Protein AF-A0A2N2Q4C2-F1 (afdb_monomer)

Structure (mmCIF, N/CA/C/O backbone):
data_AF-A0A2N2Q4C2-F1
#
_entry.id   AF-A0A2N2Q4C2-F1
#
loop_
_atom_site.group_PDB
_atom_site.id
_atom_site.type_symbol
_atom_site.label_atom_id
_a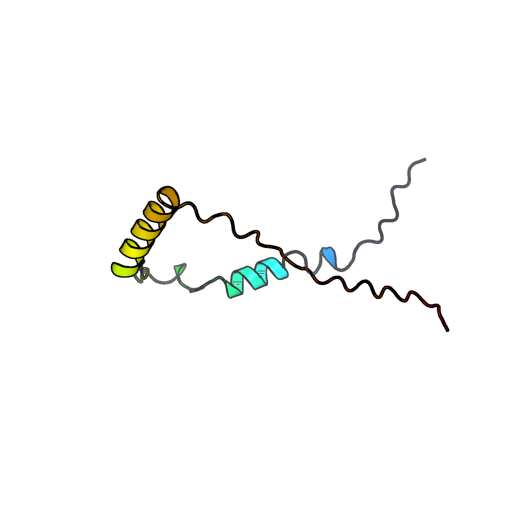tom_site.label_alt_id
_atom_site.label_comp_id
_atom_site.label_asym_id
_atom_site.label_entity_id
_atom_site.label_seq_id
_atom_site.pdbx_PDB_ins_code
_atom_site.Cartn_x
_atom_site.Cartn_y
_atom_site.Cartn_z
_atom_site.occupancy
_atom_site.B_iso_or_equiv
_atom_site.auth_seq_id
_atom_site.auth_comp_id
_atom_site.auth_asym_id
_atom_site.auth_atom_id
_atom_site.pdbx_PDB_model_num
ATOM 1 N N . MET A 1 1 ? 32.939 20.497 36.998 1.00 39.84 1 MET A N 1
ATOM 2 C CA . MET A 1 1 ? 33.549 19.991 35.753 1.00 39.84 1 MET A CA 1
ATOM 3 C C . MET A 1 1 ? 32.661 18.891 35.210 1.00 39.84 1 MET A C 1
ATOM 5 O O . MET A 1 1 ? 32.319 17.976 35.944 1.00 39.84 1 MET A O 1
ATOM 9 N N . LEU A 1 2 ? 32.225 19.093 33.974 1.00 55.75 2 LEU A N 1
ATOM 10 C CA . LEU A 1 2 ? 31.298 18.308 33.171 1.00 55.75 2 LEU A CA 1
AT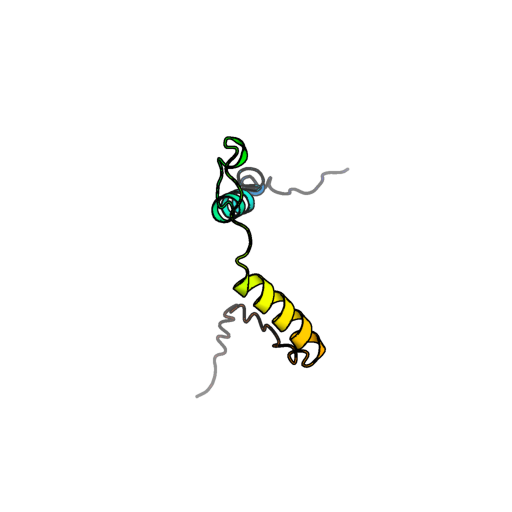OM 11 C C . LEU A 1 2 ? 31.913 16.946 32.807 1.00 55.75 2 LEU A C 1
ATOM 13 O O . LEU A 1 2 ? 33.012 16.926 32.260 1.00 55.75 2 LEU A O 1
ATOM 17 N N . LEU A 1 3 ? 31.204 15.837 33.024 1.00 55.09 3 LEU A N 1
ATOM 18 C CA . LEU A 1 3 ? 31.319 14.703 32.107 1.00 55.09 3 LEU A CA 1
ATOM 19 C C . LEU A 1 3 ? 29.959 14.018 31.983 1.00 55.09 3 LEU A C 1
ATOM 21 O O . LEU A 1 3 ? 29.453 13.402 32.917 1.00 55.09 3 LEU A O 1
ATOM 25 N N . ALA A 1 4 ? 29.351 14.271 30.828 1.00 57.00 4 ALA A N 1
ATOM 26 C CA . ALA A 1 4 ? 28.076 13.755 30.377 1.00 57.00 4 ALA A CA 1
ATOM 27 C C . ALA A 1 4 ? 28.002 12.225 30.483 1.00 57.00 4 ALA A C 1
ATOM 29 O O . ALA A 1 4 ? 29.020 11.535 30.479 1.00 57.00 4 ALA A O 1
ATOM 30 N N . GLY A 1 5 ? 26.767 11.735 30.592 1.00 54.84 5 GLY A N 1
ATOM 31 C CA . GLY A 1 5 ? 26.415 10.346 30.830 1.00 54.84 5 GLY A CA 1
ATOM 32 C C . GLY A 1 5 ? 27.243 9.336 30.043 1.00 54.84 5 GLY A C 1
ATOM 33 O O . GLY A 1 5 ? 27.417 9.440 28.832 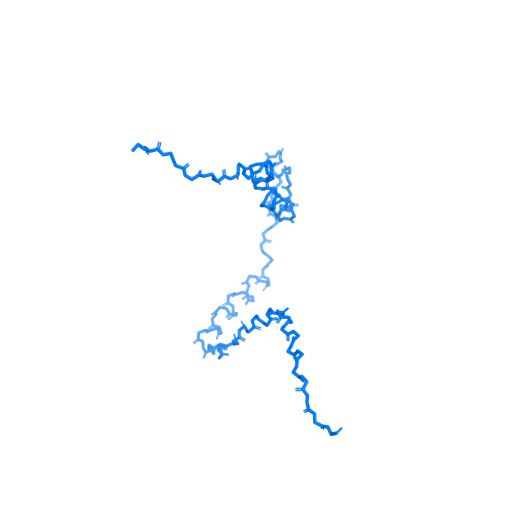1.00 54.84 5 GLY A O 1
ATOM 34 N N . CYS A 1 6 ? 27.678 8.306 30.763 1.00 60.78 6 CYS A N 1
ATOM 35 C CA . CYS A 1 6 ? 28.157 7.051 30.209 1.00 60.78 6 CYS A CA 1
ATOM 36 C C . CYS A 1 6 ? 26.951 6.295 29.620 1.00 60.78 6 CYS A C 1
ATOM 38 O O . CYS A 1 6 ? 26.541 5.251 30.121 1.00 60.78 6 CYS A O 1
ATOM 40 N N . ALA A 1 7 ? 26.310 6.870 28.600 1.00 61.34 7 ALA A N 1
ATOM 41 C CA . ALA A 1 7 ? 25.488 6.088 27.701 1.00 61.34 7 ALA A CA 1
ATOM 42 C C . ALA A 1 7 ? 26.482 5.171 26.995 1.00 61.34 7 ALA A C 1
ATOM 44 O O . ALA A 1 7 ? 27.232 5.618 26.128 1.00 61.34 7 ALA A O 1
ATOM 45 N N . SER A 1 8 ? 26.565 3.918 27.448 1.00 59.97 8 SER A N 1
ATOM 46 C CA . SER A 1 8 ? 27.191 2.847 26.682 1.00 59.97 8 SER A CA 1
ATOM 47 C C . SER A 1 8 ? 26.709 3.017 25.253 1.00 59.97 8 SER A C 1
ATOM 49 O O . SER A 1 8 ? 25.498 2.951 25.032 1.00 59.97 8 SER A O 1
ATOM 51 N N . GLN A 1 9 ? 27.629 3.336 24.337 1.00 59.59 9 GLN A N 1
ATOM 52 C CA . GLN A 1 9 ? 27.331 3.451 22.919 1.00 59.59 9 GLN A CA 1
ATOM 53 C C . GLN A 1 9 ? 26.509 2.228 22.574 1.00 59.59 9 GLN A C 1
ATOM 55 O O . GLN A 1 9 ? 27.019 1.128 22.728 1.00 59.59 9 GLN A O 1
ATOM 60 N N . THR A 1 10 ? 25.225 2.409 22.273 1.00 59.06 10 THR A N 1
ATOM 61 C CA . THR A 1 10 ? 24.317 1.317 21.941 1.00 59.06 10 THR A CA 1
ATOM 62 C C . THR A 1 10 ? 24.824 0.766 20.615 1.00 59.06 10 THR A C 1
ATOM 64 O O . THR A 1 10 ? 24.489 1.347 19.582 1.00 59.06 10 THR A O 1
ATOM 67 N N . PRO A 1 11 ? 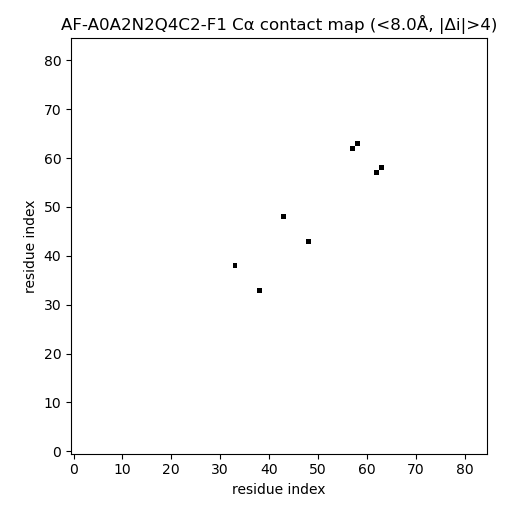25.682 -0.276 20.593 1.00 60.34 11 PRO A N 1
ATOM 68 C CA . PRO A 1 11 ? 26.508 -0.549 19.418 1.00 60.34 11 PRO A CA 1
ATOM 69 C C . PRO A 1 11 ? 25.660 -1.095 18.269 1.00 60.34 11 PRO A C 1
ATOM 71 O O . PRO A 1 11 ? 26.081 -1.075 17.127 1.00 60.34 11 PRO A O 1
ATOM 74 N N . MET A 1 12 ? 24.450 -1.556 18.591 1.00 58.25 12 MET A N 1
ATOM 75 C CA . MET A 1 12 ? 23.566 -2.278 17.687 1.00 58.25 12 MET A CA 1
ATOM 76 C C . MET A 1 12 ? 22.312 -1.495 17.288 1.00 58.25 12 MET A C 1
ATOM 78 O O . MET A 1 12 ? 21.579 -1.944 16.409 1.00 58.25 12 MET A O 1
ATOM 82 N N . LEU A 1 13 ? 22.038 -0.347 17.928 1.00 58.31 13 LEU A N 1
ATOM 83 C CA . LEU A 1 13 ? 20.861 0.456 17.573 1.00 58.31 13 LEU A CA 1
ATOM 84 C C . LEU A 1 13 ? 21.057 1.168 16.235 1.00 58.31 13 LEU A C 1
ATOM 86 O O . LEU A 1 13 ? 20.095 1.289 15.495 1.00 58.31 13 LEU A O 1
ATOM 90 N N . ASP A 1 14 ? 22.282 1.620 15.951 1.00 63.09 14 ASP A N 1
ATOM 91 C CA . ASP A 1 14 ? 22.639 2.273 14.685 1.00 63.09 14 ASP A CA 1
ATOM 92 C C . ASP A 1 14 ? 22.817 1.244 13.557 1.00 63.09 14 ASP A C 1
ATOM 94 O O . ASP A 1 14 ? 22.345 1.454 12.447 1.00 63.09 14 ASP A O 1
ATOM 98 N N . GLU A 1 15 ? 23.413 0.083 13.865 1.00 73.81 15 GLU A N 1
ATOM 99 C CA . GLU A 1 15 ? 23.731 -0.953 12.870 1.00 73.81 15 GLU A CA 1
ATOM 100 C C . GLU A 1 15 ? 22.489 -1.577 12.219 1.00 73.81 15 GLU A C 1
ATOM 102 O O . GLU A 1 15 ? 22.524 -1.910 11.040 1.00 73.81 15 GLU A O 1
ATOM 107 N N . SER A 1 16 ? 21.387 -1.694 12.968 1.00 78.62 16 SER A N 1
ATOM 108 C CA . SER A 1 16 ? 20.106 -2.236 12.481 1.00 78.62 16 SER A CA 1
ATOM 109 C C . SER A 1 16 ? 19.005 -1.176 12.363 1.00 78.62 16 SER A C 1
ATOM 111 O O . SER A 1 16 ? 17.814 -1.490 12.224 1.00 78.62 16 SER A O 1
ATOM 113 N N . PHE A 1 17 ? 19.375 0.108 12.448 1.00 84.31 17 PHE A N 1
ATOM 114 C CA . PHE A 1 17 ? 18.407 1.193 12.397 1.00 84.31 17 PHE A CA 1
ATOM 115 C C . PHE A 1 17 ? 17.659 1.179 11.060 1.00 84.31 17 PHE A C 1
ATOM 117 O O . PHE A 1 17 ? 18.227 1.383 9.990 1.00 84.31 17 PHE A O 1
ATOM 124 N N . GLY A 1 18 ? 16.344 0.973 11.124 1.00 88.56 18 GLY A N 1
ATOM 125 C CA . GLY A 1 18 ? 15.483 0.964 9.943 1.00 88.56 18 GLY A CA 1
ATOM 126 C C . GLY A 1 18 ? 15.324 -0.399 9.269 1.00 88.56 18 GLY A C 1
ATOM 127 O O . GLY A 1 18 ? 14.467 -0.500 8.392 1.00 88.56 18 GLY A O 1
ATOM 128 N N . ASP A 1 19 ? 16.022 -1.452 9.705 1.00 91.44 19 ASP A N 1
ATOM 129 C CA . ASP A 1 19 ? 15.885 -2.803 9.134 1.00 91.44 19 ASP A CA 1
ATOM 130 C C . ASP A 1 19 ? 14.443 -3.307 9.185 1.00 91.44 19 ASP A C 1
ATOM 132 O O . ASP A 1 19 ? 13.909 -3.770 8.180 1.00 91.44 19 ASP A O 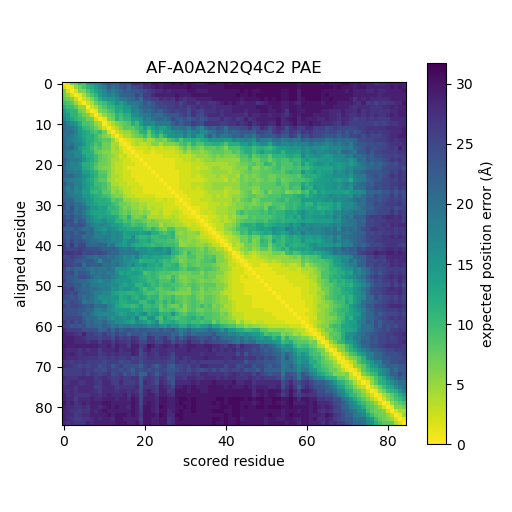1
ATOM 136 N N . ALA A 1 20 ? 13.768 -3.138 10.324 1.00 89.38 20 ALA A N 1
ATOM 137 C CA . ALA A 1 20 ? 12.368 -3.528 10.476 1.00 89.38 20 ALA A CA 1
ATOM 138 C C . ALA A 1 20 ? 11.444 -2.780 9.497 1.00 89.38 20 ALA A C 1
ATOM 140 O O . ALA A 1 20 ? 10.541 -3.374 8.909 1.00 89.38 20 ALA A O 1
ATOM 141 N N . VAL A 1 21 ? 11.686 -1.482 9.281 1.00 93.38 21 VAL A N 1
ATOM 142 C CA . VAL A 1 21 ? 10.898 -0.666 8.345 1.00 93.38 21 VAL A CA 1
ATOM 143 C C . VAL A 1 21 ? 11.199 -1.063 6.903 1.00 93.38 21 VAL A C 1
ATOM 145 O O . VAL A 1 21 ? 10.279 -1.152 6.096 1.00 93.38 21 VAL A O 1
ATOM 148 N N . ASN A 1 22 ? 12.460 -1.327 6.568 1.00 93.81 22 ASN A N 1
ATOM 149 C CA . ASN A 1 22 ? 12.859 -1.785 5.240 1.00 93.81 22 ASN A CA 1
ATOM 150 C C . ASN A 1 22 ? 12.289 -3.177 4.935 1.00 93.81 22 ASN A C 1
ATOM 152 O O . ASN A 1 22 ? 11.775 -3.393 3.839 1.00 93.81 22 ASN A O 1
ATOM 156 N N . ALA A 1 23 ? 12.287 -4.083 5.914 1.00 93.94 23 ALA A N 1
ATOM 157 C CA . ALA A 1 23 ? 11.658 -5.394 5.803 1.00 93.94 23 ALA A CA 1
ATOM 158 C C . ALA A 1 23 ? 10.139 -5.276 5.605 1.00 93.94 23 ALA A C 1
ATOM 160 O O . ALA A 1 23 ? 9.593 -5.889 4.689 1.00 93.94 23 ALA A O 1
ATOM 161 N N . ALA A 1 24 ? 9.462 -4.440 6.400 1.00 93.94 24 ALA A N 1
ATOM 162 C CA . ALA A 1 24 ? 8.030 -4.191 6.244 1.00 93.94 24 ALA A CA 1
ATOM 163 C C . ALA A 1 24 ? 7.707 -3.584 4.871 1.00 93.94 24 ALA A C 1
ATOM 165 O O . ALA A 1 24 ? 6.797 -4.048 4.191 1.00 93.94 24 ALA A O 1
ATOM 166 N N . LYS A 1 25 ? 8.493 -2.603 4.417 1.00 94.38 25 LYS A N 1
ATOM 167 C CA . LYS A 1 25 ? 8.356 -2.019 3.076 1.00 94.38 25 LYS A CA 1
ATOM 168 C C . LYS A 1 25 ? 8.524 -3.065 1.980 1.00 94.38 25 LYS A C 1
ATOM 170 O O . LYS A 1 25 ? 7.721 -3.081 1.055 1.00 94.38 25 LYS A O 1
ATOM 175 N N . ALA A 1 26 ? 9.520 -3.945 2.081 1.00 92.38 26 ALA A N 1
ATOM 176 C CA . ALA A 1 26 ? 9.725 -5.016 1.108 1.00 92.38 26 ALA A CA 1
ATOM 177 C C . ALA A 1 26 ? 8.534 -5.989 1.068 1.00 92.38 26 ALA A C 1
ATOM 179 O O . ALA A 1 26 ? 8.111 -6.384 -0.011 1.00 92.38 26 ALA A O 1
ATOM 180 N N . GLN A 1 27 ? 7.949 -6.316 2.225 1.00 93.31 27 GLN A N 1
ATOM 181 C CA . GLN A 1 27 ? 6.753 -7.165 2.314 1.00 93.31 27 GLN A CA 1
ATOM 182 C C . GLN A 1 27 ? 5.478 -6.471 1.810 1.00 93.31 27 GLN A C 1
ATOM 184 O O . GLN A 1 27 ? 4.577 -7.136 1.311 1.00 93.31 27 GLN A O 1
ATOM 189 N N . GLN A 1 28 ? 5.392 -5.145 1.938 1.00 93.19 28 GLN A N 1
ATOM 190 C CA . GLN A 1 28 ? 4.246 -4.338 1.497 1.00 93.19 28 GLN A CA 1
ATOM 191 C C . GLN A 1 28 ? 4.362 -3.865 0.039 1.00 93.19 28 GLN A C 1
ATOM 193 O O . GLN A 1 28 ? 3.394 -3.355 -0.524 1.00 93.19 28 GLN A O 1
ATOM 198 N N . THR A 1 29 ? 5.531 -4.015 -0.589 1.00 92.00 29 THR A N 1
ATOM 199 C CA . THR A 1 29 ? 5.746 -3.629 -1.987 1.00 92.00 29 THR A CA 1
ATOM 200 C C . THR A 1 29 ? 5.218 -4.720 -2.909 1.00 92.00 29 THR A C 1
ATOM 202 O O . THR A 1 29 ? 5.837 -5.768 -3.062 1.00 92.00 29 THR A O 1
ATOM 205 N N . LEU A 1 30 ? 4.081 -4.453 -3.555 1.00 88.38 30 LEU A N 1
ATOM 206 C CA . LEU A 1 30 ? 3.439 -5.403 -4.469 1.00 88.38 30 LEU A CA 1
ATOM 207 C C . LEU A 1 30 ? 4.265 -5.661 -5.740 1.00 88.38 30 LEU A C 1
ATOM 209 O O . LEU A 1 30 ? 4.343 -6.794 -6.205 1.00 88.38 30 LEU A O 1
ATOM 213 N N . ASN A 1 31 ? 4.868 -4.614 -6.312 1.00 88.94 31 ASN A N 1
ATOM 214 C CA . ASN A 1 31 ? 5.683 -4.714 -7.520 1.00 88.94 31 ASN A CA 1
ATOM 215 C C . ASN A 1 31 ? 6.896 -3.762 -7.435 1.00 88.94 31 ASN A C 1
ATOM 217 O O . ASN A 1 31 ? 6.724 -2.554 -7.617 1.00 88.94 31 ASN A O 1
ATOM 221 N N . PRO A 1 32 ? 8.113 -4.270 -7.158 1.00 88.44 32 PRO A N 1
ATOM 222 C CA . PRO A 1 32 ? 9.315 -3.440 -7.048 1.00 88.44 32 PRO A CA 1
ATOM 223 C C . PRO A 1 32 ? 9.770 -2.844 -8.391 1.00 88.44 32 PRO A C 1
ATOM 225 O O . PRO A 1 32 ? 10.400 -1.788 -8.400 1.00 88.44 32 PRO A O 1
ATOM 228 N N . ASP A 1 33 ? 9.400 -3.461 -9.518 1.00 90.06 33 ASP A N 1
ATOM 229 C CA . ASP A 1 33 ? 9.799 -3.044 -10.869 1.00 90.06 33 ASP A CA 1
ATOM 230 C C . ASP A 1 33 ? 8.749 -2.152 -11.556 1.00 90.06 33 ASP A C 1
ATOM 232 O O . ASP A 1 33 ? 8.865 -1.838 -12.744 1.00 90.06 33 ASP A O 1
ATOM 236 N N . ALA A 1 34 ? 7.726 -1.699 -10.821 1.00 84.75 34 ALA A N 1
ATOM 237 C CA . ALA A 1 34 ? 6.622 -0.903 -11.365 1.00 84.75 34 ALA A CA 1
ATOM 238 C C . ALA A 1 34 ? 7.086 0.383 -12.079 1.00 84.75 34 ALA A C 1
ATOM 240 O O . ALA A 1 34 ? 6.447 0.824 -13.027 1.00 84.75 34 ALA A O 1
ATOM 241 N N . ALA A 1 35 ? 8.216 0.967 -11.666 1.00 84.81 35 ALA A N 1
ATOM 242 C CA . ALA A 1 35 ? 8.785 2.162 -12.294 1.00 84.81 35 ALA A CA 1
ATOM 243 C C . ALA A 1 35 ? 9.499 1.889 -13.634 1.00 84.81 35 ALA A C 1
ATOM 245 O O . ALA A 1 35 ? 9.796 2.827 -14.373 1.00 84.81 35 ALA A O 1
ATOM 246 N N . LEU A 1 36 ? 9.808 0.627 -13.941 1.00 92.12 36 LEU A N 1
ATOM 247 C CA . LEU A 1 36 ? 10.554 0.230 -15.140 1.00 92.12 36 LEU A CA 1
ATOM 248 C C . LEU A 1 36 ? 9.636 -0.104 -16.324 1.00 92.12 36 LEU A C 1
ATOM 250 O O . LEU A 1 36 ? 10.112 -0.245 -17.450 1.00 92.12 36 LEU A O 1
ATOM 254 N N . THR A 1 37 ? 8.328 -0.215 -16.082 1.00 83.94 37 THR A N 1
ATOM 255 C CA . THR A 1 37 ? 7.339 -0.665 -17.068 1.00 83.94 37 THR A CA 1
ATOM 256 C C . THR A 1 37 ? 6.193 0.342 -17.169 1.00 83.94 37 THR A C 1
ATOM 258 O O . THR A 1 37 ? 5.782 0.925 -16.176 1.00 83.94 37 THR A O 1
ATOM 261 N N . ASN A 1 38 ? 5.639 0.537 -18.370 1.00 82.75 38 ASN A N 1
ATOM 262 C CA . ASN A 1 38 ? 4.451 1.376 -18.599 1.00 82.75 38 ASN A CA 1
ATOM 263 C C . ASN A 1 38 ? 3.141 0.561 -18.549 1.00 82.75 38 ASN A C 1
ATOM 265 O O . ASN A 1 38 ? 2.189 0.867 -19.267 1.00 82.75 38 ASN A O 1
ATOM 269 N N . GLU A 1 39 ? 3.108 -0.524 -17.773 1.00 83.12 39 GLU A N 1
ATOM 270 C CA . GLU A 1 39 ? 1.920 -1.374 -17.678 1.00 83.12 39 GLU A CA 1
ATOM 271 C C . GLU A 1 39 ? 0.831 -0.635 -16.883 1.00 83.12 39 GLU A C 1
ATOM 273 O O . GLU A 1 39 ? 1.140 -0.006 -15.866 1.00 83.12 39 GLU A O 1
ATOM 278 N N . PRO A 1 40 ? -0.435 -0.643 -17.339 1.00 78.06 40 PRO A N 1
ATOM 279 C CA . PRO A 1 40 ? -1.516 -0.014 -16.596 1.00 78.06 40 PRO A CA 1
ATOM 280 C C . PRO A 1 40 ? -1.668 -0.661 -15.217 1.00 78.06 40 PRO A C 1
ATOM 282 O O . PRO A 1 40 ? -1.646 -1.881 -15.075 1.00 78.06 40 PRO A O 1
ATOM 285 N N . VAL A 1 41 ? -1.853 0.171 -14.193 1.00 79.44 41 VAL A N 1
ATOM 286 C CA . VAL A 1 41 ? -2.095 -0.306 -12.829 1.00 79.44 41 VAL A CA 1
ATOM 287 C C . VAL A 1 41 ? -3.472 -0.966 -12.777 1.00 79.44 41 VAL A C 1
ATOM 289 O O . VAL A 1 41 ? -4.461 -0.367 -13.207 1.00 79.44 41 VAL A O 1
ATOM 292 N N . TYR A 1 42 ? -3.551 -2.181 -12.233 1.00 78.19 42 TYR A N 1
ATOM 293 C CA . TYR A 1 42 ? -4.829 -2.817 -11.919 1.00 78.19 42 TYR A CA 1
ATOM 294 C C . TYR A 1 42 ? -5.532 -1.980 -10.838 1.00 78.19 42 TYR A C 1
ATOM 296 O O . TYR A 1 42 ? -5.063 -1.895 -9.705 1.00 78.19 42 TYR A O 1
ATOM 304 N N . GLY A 1 43 ? -6.601 -1.278 -11.223 1.00 81.38 43 GLY A N 1
ATOM 305 C CA . GLY A 1 43 ? -7.425 -0.488 -10.308 1.00 81.38 43 GLY A CA 1
ATOM 306 C C . GLY A 1 43 ? -8.326 -1.360 -9.428 1.00 81.38 43 GLY A C 1
ATOM 307 O O . GLY A 1 43 ? -8.276 -2.586 -9.484 1.00 81.38 43 GLY A O 1
ATOM 308 N N . ILE A 1 44 ? -9.177 -0.714 -8.629 1.00 84.56 44 ILE A N 1
ATOM 309 C CA . ILE A 1 44 ? -10.239 -1.396 -7.874 1.00 84.56 44 ILE A CA 1
ATOM 310 C C . ILE A 1 44 ? -11.276 -1.927 -8.876 1.00 84.56 44 ILE A C 1
ATOM 312 O O . ILE A 1 44 ? -11.629 -1.222 -9.826 1.00 84.56 44 ILE A O 1
ATOM 316 N N . ASP A 1 45 ? -11.754 -3.158 -8.689 1.00 86.06 45 ASP A N 1
ATOM 317 C CA . ASP A 1 45 ? -12.843 -3.691 -9.505 1.00 86.06 45 ASP A CA 1
ATOM 318 C C . ASP A 1 45 ? -14.163 -2.943 -9.233 1.00 86.06 45 ASP A C 1
ATOM 320 O O . ASP A 1 45 ? -14.367 -2.353 -8.172 1.00 86.06 45 ASP A O 1
ATOM 324 N N . GLY A 1 46 ? -15.059 -2.905 -10.221 1.00 87.50 46 GLY A N 1
ATOM 325 C CA . GLY A 1 46 ? -16.283 -2.102 -10.122 1.00 87.50 46 GLY A CA 1
ATOM 326 C C . GLY A 1 46 ? -17.198 -2.520 -8.967 1.00 87.50 46 GLY A C 1
ATOM 327 O O . GLY A 1 46 ? -17.816 -1.661 -8.339 1.00 87.50 46 GLY A O 1
ATOM 328 N N . ASP A 1 47 ? -17.252 -3.814 -8.657 1.00 91.62 47 ASP A N 1
ATOM 329 C CA . ASP A 1 47 ? -18.109 -4.350 -7.601 1.00 91.62 47 ASP A CA 1
ATOM 330 C C . ASP A 1 47 ? -17.543 -4.023 -6.214 1.00 91.62 47 ASP A C 1
ATOM 332 O O . ASP A 1 47 ? -18.279 -3.552 -5.347 1.00 91.62 47 ASP A O 1
ATOM 336 N N . ALA A 1 48 ? -16.231 -4.164 -6.019 1.00 89.25 48 ALA A N 1
ATOM 337 C CA . ALA A 1 48 ? -15.539 -3.749 -4.805 1.00 89.25 48 ALA A CA 1
ATOM 338 C C . ALA A 1 48 ? -15.622 -2.236 -4.593 1.00 89.25 48 ALA A C 1
ATOM 340 O O . ALA A 1 48 ? -15.795 -1.788 -3.460 1.00 89.25 48 ALA A O 1
ATOM 341 N N . ALA A 1 49 ? -15.543 -1.437 -5.662 1.00 91.00 49 ALA A N 1
ATOM 342 C CA . ALA A 1 49 ? -15.727 0.007 -5.570 1.00 91.00 49 ALA A CA 1
ATOM 343 C C . ALA A 1 49 ? -17.149 0.366 -5.105 1.00 91.00 49 ALA A C 1
ATOM 345 O O . ALA A 1 49 ? -17.305 1.216 -4.228 1.00 91.00 49 ALA A O 1
ATOM 346 N N . ASN A 1 50 ? -18.176 -0.299 -5.645 1.00 94.81 50 ASN A N 1
ATOM 347 C CA . ASN A 1 50 ? -19.558 -0.114 -5.196 1.00 94.81 50 ASN A CA 1
ATOM 348 C C . ASN A 1 50 ? -19.727 -0.525 -3.729 1.00 94.81 50 ASN A C 1
ATOM 350 O O . ASN A 1 50 ? -20.214 0.275 -2.932 1.00 94.81 50 ASN A O 1
ATOM 354 N N . ALA A 1 51 ? -19.247 -1.714 -3.359 1.00 94.38 51 ALA A N 1
ATOM 355 C CA . ALA A 1 51 ? -19.313 -2.209 -1.987 1.00 94.38 51 ALA A CA 1
ATOM 356 C C . ALA A 1 51 ? -18.621 -1.256 -1.001 1.00 94.38 51 ALA A C 1
ATOM 358 O O . ALA A 1 51 ? -19.179 -0.951 0.047 1.00 94.38 51 ALA A O 1
ATOM 359 N N . ALA A 1 52 ? -17.450 -0.714 -1.353 1.00 92.56 52 ALA A N 1
ATOM 360 C CA . ALA A 1 52 ? -16.740 0.248 -0.513 1.00 92.56 52 ALA A CA 1
ATOM 361 C C . ALA A 1 52 ? -17.552 1.532 -0.271 1.00 92.56 52 ALA A C 1
ATOM 363 O O . ALA A 1 52 ? -17.571 2.054 0.845 1.00 92.56 52 ALA A O 1
ATOM 364 N N . ILE A 1 53 ? -18.235 2.042 -1.300 1.00 94.38 53 ILE A N 1
ATOM 36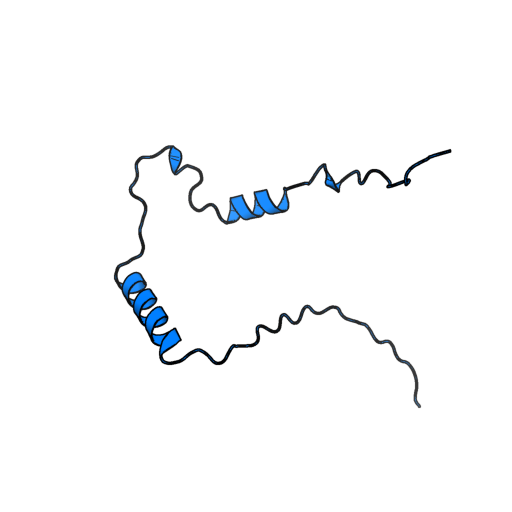5 C CA . ILE A 1 53 ? -19.103 3.219 -1.171 1.00 94.38 53 ILE A CA 1
ATOM 366 C C . ILE A 1 53 ? -20.348 2.900 -0.338 1.00 94.38 53 ILE A C 1
ATOM 368 O O . ILE A 1 53 ? -20.762 3.734 0.470 1.00 94.38 53 ILE A O 1
ATOM 372 N N . ASP A 1 54 ? -20.935 1.720 -0.509 1.00 94.69 54 ASP A N 1
ATOM 373 C CA . ASP A 1 54 ? -22.109 1.302 0.257 1.00 94.69 54 ASP A CA 1
ATOM 374 C C . ASP A 1 54 ? -21.768 1.108 1.739 1.00 94.69 54 ASP A C 1
ATOM 376 O O . ASP A 1 54 ? -22.427 1.709 2.584 1.00 94.69 54 ASP A O 1
ATOM 380 N N . THR A 1 55 ? -20.673 0.412 2.067 1.00 90.69 55 THR A N 1
ATOM 381 C CA . THR A 1 55 ? -20.186 0.291 3.453 1.00 90.69 55 THR A CA 1
ATOM 382 C C . THR A 1 55 ? -19.856 1.656 4.059 1.00 90.69 55 THR A C 1
ATOM 384 O O . THR A 1 55 ? -20.165 1.912 5.221 1.00 90.69 55 THR A O 1
ATOM 387 N N . TYR A 1 56 ? -19.272 2.573 3.278 1.00 90.50 56 TYR A N 1
ATOM 388 C CA . TYR A 1 56 ? -19.017 3.936 3.745 1.00 90.50 56 TYR A CA 1
ATOM 389 C C . TYR A 1 56 ? -20.315 4.653 4.131 1.00 90.50 56 TYR A C 1
ATOM 391 O O . TYR A 1 56 ? -20.370 5.272 5.192 1.00 90.50 56 TYR A O 1
ATOM 399 N N . ARG A 1 57 ? -21.371 4.553 3.316 1.00 93.12 57 ARG A N 1
ATOM 400 C CA . ARG A 1 57 ? -22.681 5.137 3.650 1.00 93.12 57 ARG A CA 1
ATOM 401 C C . ARG A 1 57 ? -23.295 4.473 4.877 1.00 93.12 57 ARG A C 1
ATOM 403 O O . ARG A 1 57 ? -23.717 5.181 5.789 1.00 93.12 57 ARG A O 1
ATOM 410 N N . GLU A 1 58 ? -23.290 3.144 4.914 1.00 90.50 58 GLU A N 1
ATOM 411 C CA . GLU A 1 58 ? -23.856 2.362 6.012 1.00 90.50 58 GLU A CA 1
ATOM 412 C C . GLU A 1 58 ? -23.182 2.697 7.347 1.00 90.50 58 GLU A C 1
ATOM 414 O O . GLU A 1 58 ? -23.874 2.833 8.349 1.00 90.50 58 GLU A O 1
ATOM 419 N N . SER A 1 59 ? -21.876 2.983 7.354 1.00 86.00 59 SER A N 1
ATOM 420 C CA . SER A 1 59 ? -21.158 3.398 8.569 1.00 86.00 59 SER A CA 1
ATOM 421 C C . SER A 1 59 ? -21.700 4.681 9.226 1.00 86.00 59 SER A C 1
ATOM 423 O O . SER A 1 59 ? -21.499 4.887 10.421 1.00 86.00 59 SER A O 1
ATOM 425 N N . TYR A 1 60 ? -22.400 5.547 8.481 1.00 87.25 60 TYR A N 1
ATOM 426 C CA . TYR A 1 60 ? -23.058 6.737 9.042 1.00 87.25 60 TYR A CA 1
ATOM 427 C C . TYR A 1 60 ? -24.517 6.493 9.422 1.00 87.25 60 TYR A C 1
ATOM 429 O O . TYR A 1 60 ? -25.034 7.178 10.305 1.00 87.25 60 TYR A O 1
ATOM 437 N N . GLU A 1 61 ? -25.188 5.559 8.750 1.00 87.69 61 GLU A N 1
ATOM 438 C CA . GLU A 1 61 ? -26.563 5.167 9.074 1.00 87.69 61 GLU A CA 1
ATOM 439 C C . GLU A 1 61 ? -26.607 4.278 10.319 1.00 87.69 61 GLU A C 1
ATOM 441 O O . GLU A 1 61 ? -27.488 4.427 11.166 1.00 87.69 61 GLU A O 1
ATOM 446 N N . ASN A 1 62 ? -25.618 3.399 10.442 1.00 83.25 62 ASN A N 1
ATOM 447 C CA . ASN A 1 62 ? -25.421 2.464 11.532 1.00 83.25 62 ASN A CA 1
ATOM 448 C C . ASN A 1 62 ? -23.946 2.541 11.960 1.00 83.25 62 ASN A C 1
ATOM 450 O O . ASN A 1 62 ? -23.139 1.704 11.551 1.00 83.25 62 ASN A O 1
ATOM 454 N N . PRO A 1 63 ? -23.553 3.566 12.742 1.00 73.44 63 PRO A N 1
ATOM 455 C CA . PRO A 1 63 ? -22.211 3.607 13.300 1.00 73.44 63 PRO A CA 1
ATOM 456 C C . PRO A 1 63 ? -22.017 2.342 14.127 1.00 73.44 63 PRO A C 1
ATOM 458 O O . PRO A 1 63 ? -22.715 2.148 15.123 1.00 73.44 63 PRO A O 1
ATOM 461 N N . GLU A 1 64 ? -21.114 1.467 13.678 1.00 66.62 64 GLU A N 1
ATOM 462 C CA . GLU A 1 64 ? -20.754 0.258 14.412 1.00 66.62 64 GLU A CA 1
ATOM 463 C C . GLU A 1 64 ? -20.440 0.678 15.848 1.00 66.62 64 GLU A C 1
ATOM 465 O O . GLU A 1 64 ? -19.562 1.516 16.082 1.00 66.62 64 GLU A O 1
ATOM 470 N N . GLU A 1 65 ? -21.220 0.173 16.810 1.00 63.53 65 GLU A N 1
ATOM 471 C CA . GLU A 1 65 ? -20.967 0.442 18.219 1.00 63.53 65 GLU A CA 1
ATOM 472 C C . GLU A 1 65 ? -19.557 -0.051 18.507 1.00 63.53 65 GLU A C 1
ATOM 474 O O . GLU A 1 65 ? -19.306 -1.255 18.460 1.00 63.53 65 GLU A O 1
ATOM 479 N N . GLY A 1 66 ? -18.640 0.907 18.693 1.00 58.78 66 GLY A N 1
ATOM 480 C CA . GLY A 1 66 ? -17.206 0.695 18.573 1.00 58.78 66 GLY A CA 1
ATOM 481 C C . GLY A 1 66 ? -16.785 -0.609 19.221 1.00 58.78 66 GLY A C 1
ATOM 482 O O . GLY A 1 66 ? -16.806 -0.737 20.450 1.00 58.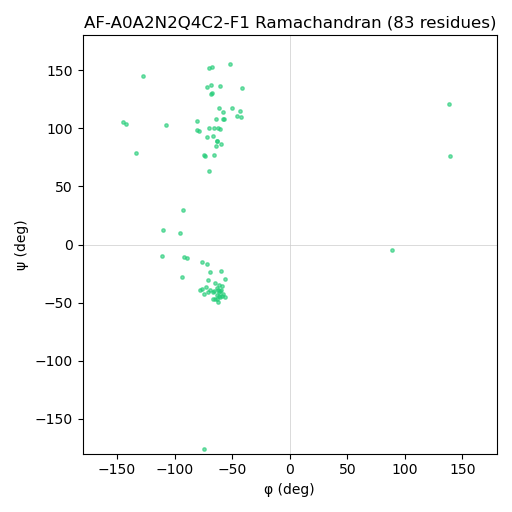78 66 GLY A O 1
ATOM 483 N N . THR A 1 67 ? -16.401 -1.577 18.388 1.00 59.41 67 THR A N 1
ATOM 484 C CA . THR A 1 67 ? -15.713 -2.763 18.864 1.00 59.41 67 THR A CA 1
ATOM 485 C C . THR A 1 67 ? -14.483 -2.239 19.573 1.00 59.41 67 THR A C 1
ATOM 487 O O . THR A 1 67 ? -13.584 -1.666 18.961 1.00 59.41 67 THR A O 1
ATOM 490 N N . THR A 1 68 ? -14.488 -2.320 20.900 1.00 61.22 68 THR A N 1
ATOM 491 C CA . THR A 1 68 ? -13.302 -1.996 21.674 1.00 61.22 68 THR A CA 1
ATOM 492 C C . THR A 1 68 ? -12.267 -3.019 21.232 1.00 61.22 68 THR A C 1
ATOM 494 O O . THR A 1 68 ? -12.344 -4.176 21.643 1.00 61.22 68 THR A O 1
ATOM 497 N N . ASP A 1 69 ? -11.352 -2.618 20.348 1.00 61.53 69 ASP A N 1
ATOM 498 C CA . ASP A 1 69 ? -10.183 -3.400 19.962 1.00 61.53 69 ASP A CA 1
ATOM 499 C C . ASP A 1 69 ? -9.289 -3.520 21.198 1.00 61.53 69 ASP A C 1
ATOM 501 O O . ASP A 1 69 ? -8.307 -2.797 21.389 1.00 61.53 69 ASP A O 1
ATOM 505 N N . VAL A 1 70 ? -9.680 -4.405 22.115 1.00 66.62 70 VAL A N 1
ATOM 506 C CA . VAL A 1 70 ? -8.874 -4.760 23.271 1.00 66.62 70 VAL A CA 1
ATOM 507 C C . VAL A 1 70 ? -7.717 -5.593 22.736 1.00 66.62 70 VAL A C 1
ATOM 509 O O . VAL A 1 70 ? -7.800 -6.817 22.617 1.00 66.62 70 VAL A O 1
ATOM 512 N N . PHE A 1 71 ? -6.609 -4.924 22.427 1.00 70.19 71 PHE A N 1
ATOM 513 C CA . PHE A 1 71 ? -5.313 -5.576 22.305 1.00 70.19 71 PHE A CA 1
ATOM 514 C C . PHE A 1 71 ? -4.935 -6.154 23.674 1.00 70.19 71 PHE A C 1
ATOM 516 O O . PHE A 1 71 ? -4.289 -5.504 24.495 1.00 70.19 71 PHE A O 1
ATOM 523 N N . ASN A 1 72 ? -5.341 -7.397 23.931 1.00 64.31 72 ASN A N 1
ATOM 524 C CA . ASN A 1 72 ? -4.856 -8.177 25.063 1.00 64.31 72 ASN A CA 1
ATOM 525 C C . ASN A 1 72 ? -3.417 -8.620 24.762 1.00 64.31 72 ASN A C 1
ATOM 527 O O . ASN A 1 72 ? -3.167 -9.762 24.378 1.00 64.31 72 ASN A O 1
ATOM 531 N N . ILE A 1 73 ? -2.457 -7.699 24.890 1.00 71.19 73 ILE A N 1
ATOM 532 C CA . ILE A 1 73 ? -1.037 -8.052 24.877 1.00 71.19 73 ILE A CA 1
ATOM 533 C C . ILE A 1 73 ? -0.768 -8.802 26.179 1.00 71.19 73 ILE A C 1
ATOM 535 O O . ILE A 1 73 ? -0.657 -8.205 27.248 1.00 71.19 73 ILE A O 1
ATOM 539 N N . GLY A 1 74 ? -0.716 -10.130 26.082 1.00 64.69 74 GLY A N 1
ATOM 540 C CA . GLY A 1 74 ? -0.393 -11.021 27.186 1.00 64.69 74 GLY A CA 1
ATOM 541 C C . GLY A 1 74 ? 1.031 -10.796 27.686 1.00 64.69 74 GLY A C 1
ATOM 542 O O . GLY A 1 74 ? 1.950 -11.509 27.299 1.00 64.69 74 GLY A O 1
ATOM 543 N N . VAL A 1 75 ? 1.216 -9.826 28.580 1.00 57.16 75 VAL A N 1
ATOM 544 C CA . VAL A 1 75 ? 2.323 -9.851 29.536 1.00 57.16 75 VAL A CA 1
ATOM 545 C C . VAL A 1 75 ? 1.875 -10.773 30.660 1.00 57.16 75 VAL A C 1
ATOM 547 O O . VAL A 1 75 ? 1.092 -10.387 31.525 1.00 57.16 75 VAL A O 1
ATOM 550 N N . GLY A 1 76 ? 2.330 -12.024 30.603 1.00 55.72 76 GLY A N 1
ATOM 551 C CA . GLY A 1 76 ? 2.187 -12.964 31.704 1.00 55.72 76 GLY A CA 1
ATOM 552 C C . GLY A 1 76 ? 2.898 -12.409 32.932 1.00 55.72 76 GLY A C 1
ATOM 553 O O . GLY A 1 76 ? 4.115 -12.502 33.052 1.00 55.72 76 GLY A O 1
ATOM 554 N N . THR A 1 77 ? 2.147 -11.811 33.850 1.00 48.84 77 THR A N 1
ATOM 555 C CA . THR A 1 77 ? 2.591 -11.722 35.234 1.00 48.84 77 THR A CA 1
ATOM 556 C C . THR A 1 77 ? 2.313 -13.079 35.856 1.00 48.84 77 THR A C 1
ATOM 558 O O . THR A 1 77 ? 1.181 -13.354 36.257 1.00 48.84 77 THR A O 1
ATOM 561 N N . ASP A 1 78 ? 3.335 -13.930 35.924 1.00 53.31 78 ASP A N 1
ATOM 562 C CA . ASP A 1 78 ? 3.357 -15.050 36.859 1.00 53.31 78 ASP A CA 1
ATOM 563 C C . ASP A 1 78 ? 3.247 -14.474 38.277 1.00 53.31 78 ASP A C 1
ATOM 565 O O . ASP A 1 78 ? 4.239 -14.191 38.952 1.00 53.31 78 ASP A O 1
ATOM 569 N N . SER A 1 79 ? 2.018 -14.263 38.747 1.00 47.84 79 SER A N 1
ATOM 570 C CA . SER A 1 79 ? 1.746 -14.018 40.154 1.00 47.84 79 SER A CA 1
ATOM 571 C C . SER A 1 79 ? 1.883 -15.348 40.887 1.00 47.84 79 SER A C 1
ATOM 573 O O . SER A 1 79 ? 0.894 -15.994 41.239 1.00 47.84 79 SER A O 1
ATOM 575 N N . SER A 1 80 ? 3.129 -15.763 41.115 1.00 54.34 80 SER A N 1
ATOM 576 C CA . SER A 1 80 ? 3.450 -16.733 42.156 1.00 54.34 80 SER A CA 1
ATOM 577 C C . SER A 1 80 ? 3.086 -16.116 43.510 1.00 54.34 80 SER A C 1
ATOM 579 O O . SER A 1 80 ? 3.873 -15.432 44.156 1.00 54.34 80 SER A O 1
ATOM 581 N N . THR A 1 81 ? 1.841 -16.326 43.931 1.00 43.69 81 THR A N 1
ATOM 582 C CA . THR A 1 81 ? 1.403 -16.040 45.298 1.00 43.69 81 THR A CA 1
ATOM 583 C C . THR A 1 81 ? 1.210 -17.379 45.986 1.00 43.69 81 THR A C 1
ATOM 585 O O . THR A 1 81 ? 0.249 -18.096 45.723 1.00 43.69 81 THR A O 1
ATOM 588 N N . GLY A 1 82 ? 2.173 -17.751 46.826 1.00 50.53 82 GLY A N 1
ATOM 589 C CA . GLY A 1 82 ? 2.013 -18.872 47.741 1.00 50.53 82 GLY A CA 1
ATOM 590 C C . GLY A 1 82 ? 1.018 -18.55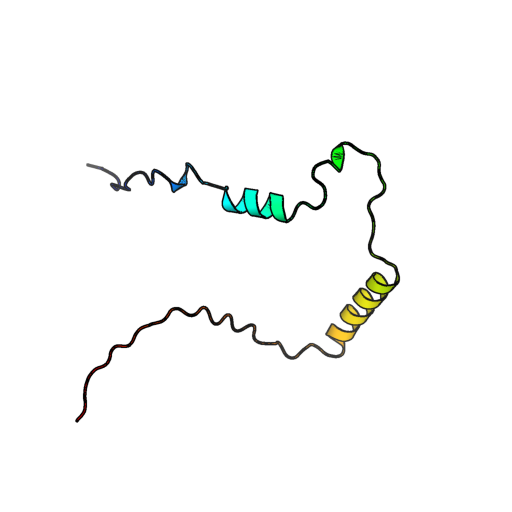0 48.860 1.00 50.53 82 GLY A C 1
ATOM 591 O O . GLY A 1 82 ? 0.909 -17.393 49.268 1.00 50.53 82 GLY A O 1
ATOM 592 N N . THR A 1 83 ? 0.364 -19.602 49.375 1.00 40.59 83 THR A N 1
ATOM 593 C CA . THR A 1 83 ? -0.037 -19.873 50.784 1.00 40.59 83 THR A CA 1
ATOM 594 C C . THR A 1 83 ? -1.452 -20.470 50.884 1.00 40.59 83 THR A C 1
ATOM 596 O O . THR A 1 83 ? -2.418 -19.802 50.529 1.00 40.59 83 THR A O 1
ATOM 599 N N . GLY A 1 84 ? -1.568 -21.678 51.470 1.00 40.78 84 GLY A N 1
ATOM 600 C CA . GLY A 1 84 ? -2.759 -22.087 52.238 1.00 40.78 84 GLY A CA 1
ATOM 601 C C . GLY A 1 84 ? -3.297 -23.521 52.073 1.00 40.78 84 GLY A C 1
ATOM 602 O O . GLY A 1 84 ? -4.338 -23.687 51.448 1.00 40.78 84 GLY A O 1
ATOM 603 N N . ASN A 1 85 ? -2.644 -24.526 52.680 1.00 44.84 85 ASN A N 1
ATOM 604 C CA . ASN A 1 85 ? -3.216 -25.448 53.692 1.00 44.84 85 ASN A CA 1
ATOM 605 C C . ASN A 1 85 ? -2.093 -26.260 54.350 1.00 44.84 85 ASN A C 1
ATOM 607 O O . ASN A 1 85 ? -1.331 -26.907 53.597 1.00 44.84 85 ASN A O 1
#

Secondary structure (DSSP, 8-state):
----------TTTTTTTTHHHHHHHHHH-S-TTGGG--PPP----HHHHHHHHHHHHHHHHS-----------------------

Foldseek 3Di:
DDDDDPPPPPVVCVVCPCVVVVVVCVVVDPDPCVVVDPDDDDDDDPVNVVVVVVVVVVCVVCV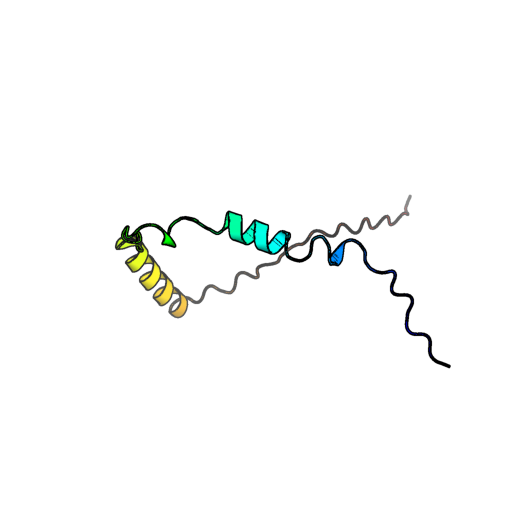PPDPPPPPCPDPDPPPPDDDDD

Radius of gyration: 25.76 Å; Cα contacts (8 Å, |Δi|>4): 4; chains: 1; bounding box: 60×45×72 Å

Sequence (85 aa):
MLLAGCASQTPMLDESFGDAVNAAKAQQTLNPDAALTNEPVYGIDGDAANAAIDTYRESYENPEEGTTDVFNIGVGTDSSTGTGN

pLDDT: mean 74.86, std 16.76, range [39.84, 94.81]

Mean predicted aligned error: 16.97 Å

Solvent-accessible surface area (backbone atoms only — not comparable to full-atom values): 5968 Å² total; per-residue (Å²): 136,90,78,78,80,88,68,70,75,65,80,59,60,69,76,52,59,58,49,69,56,52,51,49,48,60,73,68,49,89,61,89,61,57,89,81,50,92,71,82,78,87,71,80,53,72,67,60,50,50,50,54,53,51,52,56,52,45,46,71,79,53,60,71,78,72,77,76,83,74,79,79,75,83,73,81,74,81,76,84,73,87,87,92,134